Protein AF-A0A6F9BRS9-F1 (afdb_monomer)

Foldseek 3Di:
DPDPPPPPVVVVVVVVVVLVVLLVLLLVLLVVLVVLVVVLVVLLVCLVPDPCNVVSVVVSVVSVVVSVVSVVVSVVSCVPHDCVSNVPSNDDDDD

Nearest PDB structures (foldseek):
  3etx-assembly3_C  TM=7.780E-01  e=3.745E+00  Fusobacterium nucleatum
  3etz-assembly1_A  TM=6.559E-01  e=4.733E+00  Fusobacterium nucleatum
  7nuf-assembly1_A  TM=6.615E-01  e=5.019E+00  Homo sapiens
  3etz-assembly2_B  TM=6.539E-01  e=8.498E+00  Fusobacterium nucleatum

Sequence (95 aa):
MQPTNQIFLPVFQQDLDTKHDKHERLVKLSRDITIESKRTIFLLHRVTSVPDVEEVLNEADLKLDGVRLKIRLIAEELRGEDLYQYHRAFTPVGR

Radius of gyration: 20.38 Å; Cα contacts (8 Å, |Δi|>4): 44; chains: 1; bounding box: 46×25×66 Å

Secondary structure (DSSP, 8-state):
---THHHHHHHHHHHHHHHHHHHHHHHHHHHHHHHHHHHHHHHHTTGGG-S-HHHHHHHHHHHHHHHHHHHHHHHHHTTTS-HHHHHHHHS----

Solvent-accessible surface area (backbone atoms only — not comparable to full-atom values): 5510 Å² total; per-residue (Å²): 133,83,68,70,68,80,60,50,56,63,52,53,49,52,55,50,50,54,52,49,54,50,43,52,54,37,34,52,49,34,51,52,41,50,52,53,51,51,52,40,52,58,54,62,69,44,46,89,78,47,94,62,45,64,62,54,51,53,56,37,52,60,51,48,50,61,39,54,52,47,54,48,52,50,53,60,77,44,62,94,53,67,61,80,83,48,44,75,36,60,46,82,77,90,123

pLDDT: mean 87.11, std 12.4, range [48.06, 97.94]

Mean predicted aligned error: 7.08 Å

Structure (mmCIF, N/CA/C/O backbone):
data_AF-A0A6F9BRS9-F1
#
_entry.id   AF-A0A6F9BRS9-F1
#
loop_
_atom_site.group_PDB
_atom_site.id
_atom_site.type_symbol
_atom_site.label_atom_id
_atom_site.label_alt_id
_atom_site.label_comp_id
_atom_site.label_asym_id
_atom_site.label_entity_id
_atom_site.label_seq_id
_atom_site.pdbx_PDB_ins_code
_atom_site.Cartn_x
_atom_site.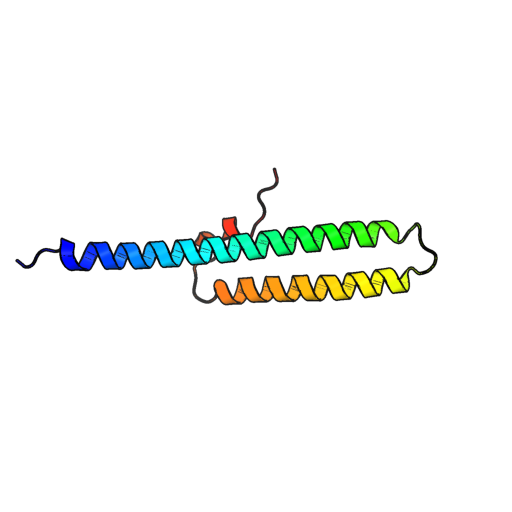Cartn_y
_atom_site.Cartn_z
_atom_site.occupancy
_atom_site.B_iso_or_equiv
_atom_site.auth_seq_id
_atom_site.auth_comp_id
_atom_site.auth_asym_id
_atom_site.auth_atom_id
_atom_site.pdbx_PDB_model_num
ATOM 1 N N . MET A 1 1 ? -26.575 2.863 43.483 1.00 50.09 1 MET A N 1
ATOM 2 C CA . MET A 1 1 ? -26.231 3.021 42.054 1.00 50.09 1 MET A CA 1
ATOM 3 C C . MET A 1 1 ? -24.715 3.035 41.957 1.00 50.09 1 MET A C 1
ATOM 5 O O . MET A 1 1 ? -24.108 3.952 42.488 1.00 50.09 1 MET A O 1
ATOM 9 N N . GLN A 1 2 ? -24.107 1.979 41.411 1.00 53.59 2 GLN A N 1
ATOM 10 C CA . GLN A 1 2 ? -22.667 1.961 41.117 1.00 53.59 2 GLN A CA 1
ATOM 11 C C . GLN A 1 2 ? -22.412 2.852 39.886 1.00 53.59 2 GLN A C 1
ATOM 13 O O . GLN A 1 2 ? -23.273 2.890 39.002 1.00 53.59 2 GLN A O 1
ATOM 18 N N . PRO A 1 3 ? -21.307 3.615 39.837 1.00 58.47 3 PRO A N 1
ATOM 19 C CA . PRO A 1 3 ? -21.164 4.727 38.912 1.00 58.47 3 PRO A CA 1
ATOM 20 C C . PRO A 1 3 ? -20.860 4.200 37.509 1.00 58.47 3 PRO A C 1
ATOM 22 O O . PRO A 1 3 ? -19.832 3.572 37.264 1.00 58.47 3 PRO A O 1
ATOM 25 N N . THR A 1 4 ? -21.743 4.509 36.565 1.00 59.28 4 THR A N 1
ATOM 26 C CA . THR A 1 4 ? -21.619 4.212 35.128 1.00 59.28 4 THR A CA 1
ATOM 27 C C . THR A 1 4 ? -20.266 4.625 34.534 1.00 59.28 4 THR A C 1
ATOM 29 O O . THR A 1 4 ? -19.809 4.019 33.572 1.00 59.28 4 THR A O 1
ATOM 32 N N . ASN A 1 5 ? -19.568 5.586 35.143 1.00 56.50 5 ASN A N 1
ATOM 33 C CA . ASN A 1 5 ? -18.286 6.102 34.665 1.00 56.50 5 ASN A CA 1
ATOM 34 C C . ASN A 1 5 ? -17.102 5.135 34.829 1.00 56.50 5 ASN A C 1
ATOM 36 O O . ASN A 1 5 ? -16.120 5.285 34.109 1.00 56.50 5 ASN A O 1
ATOM 40 N N . GLN A 1 6 ? -17.158 4.161 35.744 1.00 58.56 6 GLN A N 1
ATOM 41 C CA . GLN A 1 6 ? -15.961 3.386 36.113 1.00 58.56 6 GLN A CA 1
ATOM 42 C C . GLN A 1 6 ? -15.668 2.197 35.183 1.00 58.56 6 GLN A C 1
ATOM 44 O O . GLN A 1 6 ? -14.563 1.667 35.199 1.00 58.56 6 GLN A O 1
ATOM 49 N N . ILE A 1 7 ? -16.641 1.810 34.350 1.00 60.44 7 ILE A N 1
ATOM 50 C CA . ILE A 1 7 ? -16.520 0.715 33.369 1.00 60.44 7 ILE A CA 1
ATOM 51 C C . ILE A 1 7 ? -16.747 1.223 31.942 1.00 60.44 7 ILE A C 1
ATOM 53 O O . ILE A 1 7 ? -16.091 0.764 31.015 1.00 60.44 7 ILE A O 1
ATOM 57 N N . PHE A 1 8 ? -17.642 2.197 31.757 1.00 64.25 8 PHE A N 1
ATOM 58 C CA . PHE A 1 8 ? -18.020 2.691 30.436 1.00 64.25 8 PHE A CA 1
ATOM 59 C C . PHE A 1 8 ? -16.837 3.371 29.732 1.00 64.25 8 PHE A C 1
ATOM 61 O O . PHE A 1 8 ? -16.411 2.925 28.673 1.00 64.25 8 PHE A O 1
ATOM 68 N N . LEU A 1 9 ? -16.242 4.400 30.343 1.00 72.44 9 LEU A N 1
ATOM 69 C CA . LEU A 1 9 ? -15.193 5.202 29.699 1.00 72.44 9 LEU A CA 1
ATOM 70 C C . LEU A 1 9 ? -13.946 4.391 29.285 1.00 72.44 9 LEU A C 1
ATOM 72 O O . LEU A 1 9 ? -13.503 4.573 28.152 1.00 72.44 9 LEU A O 1
ATOM 76 N N . PRO A 1 10 ? -13.410 3.468 30.112 1.00 80.25 10 PRO A N 1
ATOM 77 C CA . PRO A 1 10 ? -12.254 2.659 29.723 1.00 80.25 10 PRO A CA 1
ATOM 78 C C . PRO A 1 10 ? -12.517 1.732 28.530 1.00 80.25 10 PRO A C 1
ATOM 80 O O . PRO A 1 10 ? -11.645 1.577 27.681 1.00 80.25 10 PRO A O 1
ATOM 83 N N . VAL A 1 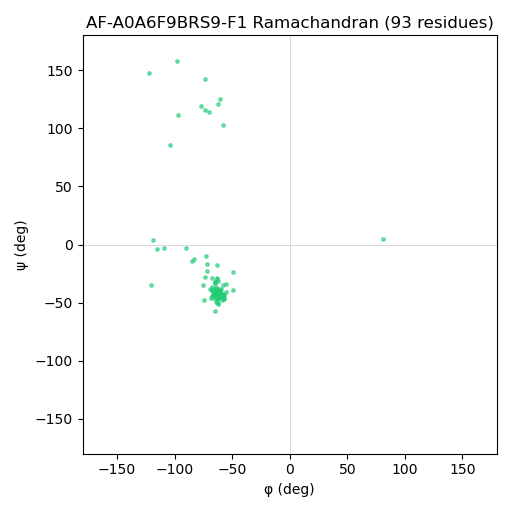11 ? -13.715 1.140 28.441 1.00 81.31 11 VAL A N 1
ATOM 84 C CA . VAL A 1 11 ? -14.073 0.222 27.344 1.00 81.31 11 VAL A CA 1
ATOM 85 C C . VAL A 1 11 ? -14.191 0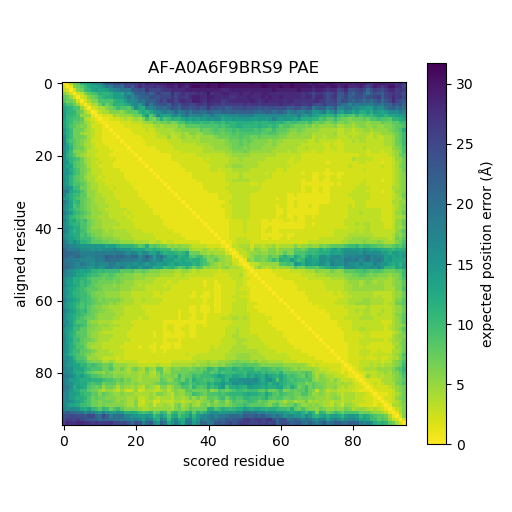.981 26.021 1.00 81.31 11 VAL A C 1
ATOM 87 O O . VAL A 1 11 ? -13.591 0.577 25.031 1.00 81.31 11 VAL A O 1
ATOM 90 N N . PHE A 1 12 ? -14.873 2.133 26.006 1.00 84.06 12 PHE A N 1
ATOM 91 C CA . PHE A 1 12 ? -14.949 2.957 24.791 1.00 84.06 12 PHE A CA 1
ATOM 92 C C . PHE A 1 12 ? -13.587 3.502 24.367 1.00 84.06 12 PHE A C 1
ATOM 94 O O . PHE A 1 12 ? -13.314 3.593 23.172 1.00 84.06 12 PHE A O 1
ATOM 101 N N . GLN A 1 13 ? -12.735 3.865 25.328 1.00 87.31 13 GLN A N 1
ATOM 102 C CA . GLN A 1 13 ? -11.380 4.313 25.031 1.00 87.31 13 GLN A CA 1
ATOM 103 C C . GLN A 1 13 ? -10.567 3.195 24.370 1.00 87.31 13 GLN A C 1
ATOM 1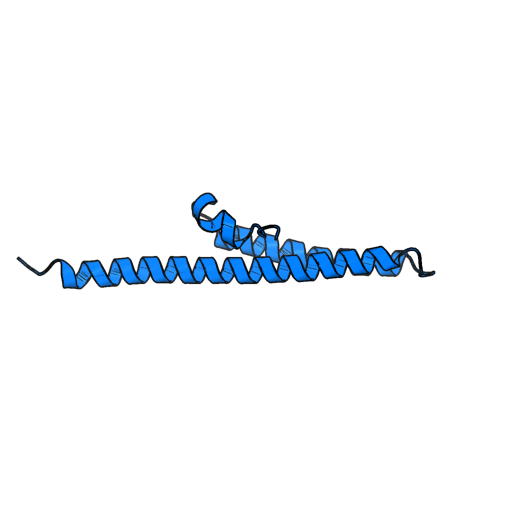05 O O . GLN A 1 13 ? -9.991 3.417 23.310 1.00 87.31 13 GLN A O 1
ATOM 110 N N . GLN A 1 14 ? -10.605 1.983 24.926 1.00 90.44 14 GLN A N 1
ATOM 111 C CA . GLN A 1 14 ? -9.913 0.827 24.359 1.00 90.44 14 GLN A CA 1
ATOM 112 C C . GLN A 1 14 ? -10.406 0.479 22.944 1.00 90.44 14 GLN A C 1
ATOM 114 O O . GLN A 1 14 ? -9.595 0.181 22.062 1.00 90.44 14 GLN A O 1
ATOM 119 N N . ASP A 1 15 ? -11.716 0.555 22.702 1.00 87.81 15 ASP A N 1
ATOM 120 C CA . ASP A 1 15 ? -12.297 0.326 21.375 1.00 87.81 15 ASP A CA 1
ATOM 121 C C . ASP A 1 15 ? -11.834 1.377 20.355 1.00 87.81 15 ASP A C 1
ATOM 123 O O . ASP A 1 15 ? -11.518 1.047 19.208 1.00 87.81 15 ASP A O 1
ATOM 127 N N . LEU A 1 16 ? -11.793 2.653 20.753 1.00 88.50 16 LEU A N 1
ATOM 128 C CA . LEU A 1 16 ? -11.328 3.746 19.897 1.00 88.50 16 LEU A CA 1
ATOM 129 C C . LEU A 1 16 ? -9.832 3.638 19.602 1.00 88.50 16 LEU A C 1
ATOM 131 O O . LEU A 1 16 ? -9.442 3.764 18.441 1.00 88.50 16 LEU A O 1
ATOM 135 N N . ASP A 1 17 ? -9.018 3.344 20.614 1.00 91.12 17 ASP A N 1
ATOM 136 C CA . ASP A 1 17 ? -7.575 3.156 20.462 1.00 91.12 17 ASP A CA 1
ATOM 137 C C . ASP A 1 17 ? -7.285 1.989 19.507 1.00 91.12 17 ASP A C 1
ATOM 139 O O . ASP A 1 17 ? -6.534 2.141 18.546 1.00 91.12 17 ASP A O 1
ATOM 143 N N . THR A 1 18 ? -7.998 0.867 19.655 1.00 90.44 18 THR A N 1
ATOM 144 C CA . THR A 1 18 ? -7.880 -0.286 18.744 1.00 90.44 18 THR A CA 1
ATOM 145 C C . THR A 1 18 ? -8.217 0.088 17.295 1.00 90.44 18 THR A C 1
ATOM 147 O O . THR A 1 18 ? -7.534 -0.332 16.351 1.00 90.44 18 THR A O 1
ATOM 150 N N . LYS A 1 19 ? -9.263 0.901 17.091 1.00 89.69 19 LYS A N 1
ATOM 151 C CA . LYS A 1 19 ? -9.660 1.382 15.760 1.00 89.69 19 LYS A CA 1
ATOM 152 C C . LYS A 1 19 ? -8.629 2.340 15.164 1.00 89.69 19 LYS A C 1
ATOM 154 O O . LYS A 1 19 ? -8.368 2.246 13.962 1.00 89.69 19 LYS A O 1
ATOM 159 N N . HIS A 1 20 ? -8.054 3.232 15.970 1.00 90.62 20 HIS A N 1
ATOM 160 C CA . HIS A 1 20 ? -6.996 4.149 15.544 1.00 90.62 20 HIS A CA 1
ATOM 161 C C . HIS A 1 20 ? -5.713 3.401 15.181 1.00 90.62 20 HIS A C 1
ATOM 163 O O . HIS A 1 20 ? -5.183 3.617 14.092 1.00 90.62 20 HIS A O 1
ATOM 169 N N . ASP A 1 21 ? -5.283 2.446 16.004 1.00 93.31 21 ASP A N 1
ATOM 170 C CA . ASP A 1 21 ? -4.111 1.616 15.724 1.00 93.31 21 ASP A CA 1
ATOM 171 C C . ASP A 1 21 ? -4.265 0.865 14.398 1.00 93.31 21 ASP A C 1
ATOM 173 O O . ASP A 1 21 ? -3.346 0.829 13.574 1.00 93.31 21 ASP A O 1
ATOM 177 N N . LYS A 1 22 ? -5.451 0.293 14.147 1.00 93.62 22 LYS A N 1
ATOM 178 C CA . LYS A 1 22 ? -5.768 -0.347 12.864 1.00 93.62 22 LYS A CA 1
ATOM 179 C C . LYS A 1 22 ? -5.699 0.646 11.703 1.00 93.62 22 LYS A C 1
ATOM 181 O O . LYS A 1 22 ? -5.085 0.346 10.679 1.00 93.62 22 LYS A O 1
ATOM 186 N N . HIS A 1 23 ? -6.291 1.831 11.860 1.00 92.62 23 HIS A N 1
ATOM 187 C CA . HIS A 1 23 ? -6.239 2.881 10.844 1.00 92.62 23 HIS A CA 1
ATOM 188 C C . HIS A 1 23 ? -4.790 3.251 10.495 1.00 92.62 23 HIS A C 1
ATOM 190 O O . HIS A 1 23 ? -4.437 3.301 9.317 1.00 92.62 23 HIS A O 1
ATOM 196 N N . GLU A 1 24 ? -3.924 3.435 11.492 1.00 93.44 24 GLU A N 1
ATOM 197 C CA . GLU A 1 24 ? -2.512 3.737 11.261 1.00 93.44 24 GLU A CA 1
ATOM 198 C C . GLU A 1 24 ? -1.760 2.605 10.554 1.00 93.44 24 GLU A C 1
ATOM 200 O O . GLU A 1 24 ? -0.952 2.876 9.660 1.00 93.44 24 GLU A O 1
ATOM 205 N N . ARG A 1 25 ? -2.014 1.338 10.916 1.00 95.19 25 ARG A N 1
ATOM 206 C CA . ARG A 1 25 ? -1.416 0.183 10.220 1.00 95.19 25 ARG A CA 1
ATOM 207 C C . ARG A 1 25 ? -1.811 0.157 8.743 1.00 95.19 25 ARG A C 1
ATOM 209 O O . ARG A 1 25 ? -0.944 -0.010 7.883 1.00 95.19 25 ARG A O 1
ATOM 216 N N . LEU A 1 26 ? -3.084 0.405 8.440 1.00 94.62 26 LEU A N 1
ATO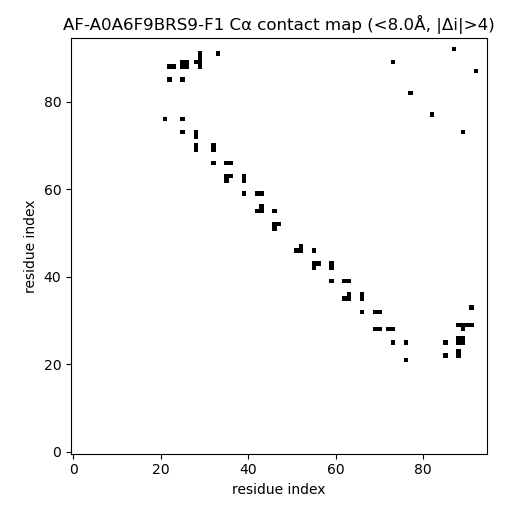M 217 C CA . LEU A 1 26 ? -3.590 0.482 7.067 1.00 94.62 26 LEU A CA 1
ATOM 218 C C . LEU A 1 26 ? -2.965 1.644 6.279 1.00 94.62 26 LEU A C 1
ATOM 220 O O . LEU A 1 26 ? -2.542 1.448 5.139 1.00 94.62 26 LEU A O 1
ATOM 224 N N . VAL A 1 27 ? -2.835 2.829 6.890 1.00 93.81 27 VAL A N 1
ATOM 225 C CA . VAL A 1 27 ? -2.168 3.991 6.271 1.00 93.81 27 VAL A CA 1
ATOM 226 C C . VAL A 1 27 ? -0.705 3.687 5.943 1.00 93.81 27 VAL A C 1
ATOM 228 O O . VAL A 1 27 ? -0.230 4.037 4.860 1.00 93.81 27 VAL A O 1
ATOM 231 N N . LYS A 1 28 ? 0.018 3.013 6.845 1.00 95.12 28 LYS A N 1
ATOM 232 C CA . LYS A 1 28 ? 1.417 2.610 6.619 1.00 95.12 28 LYS A CA 1
ATOM 233 C C . LYS A 1 28 ? 1.528 1.645 5.435 1.00 95.12 28 LYS A C 1
ATOM 235 O O . LYS A 1 28 ? 2.271 1.930 4.498 1.00 95.12 28 LYS A O 1
ATOM 240 N N . LEU A 1 29 ? 0.715 0.584 5.411 1.00 95.94 29 LEU A N 1
ATOM 241 C CA . LEU A 1 29 ? 0.681 -0.373 4.296 1.00 95.94 29 LEU A CA 1
ATOM 242 C C . LEU A 1 29 ? 0.348 0.307 2.958 1.00 95.94 29 LEU A C 1
ATOM 244 O O . LEU A 1 29 ? 1.000 0.044 1.949 1.00 95.94 29 LEU A O 1
ATOM 248 N N . SER A 1 30 ? -0.625 1.218 2.953 1.00 95.38 30 SER A N 1
ATOM 249 C CA . SER A 1 30 ? -1.020 2.004 1.777 1.00 95.38 30 SER A CA 1
ATOM 250 C C . SER A 1 30 ? 0.115 2.872 1.232 1.00 95.38 30 SER A C 1
ATOM 252 O O . SER A 1 30 ? 0.371 2.914 0.021 1.00 95.38 30 SER A O 1
ATOM 254 N N . ARG A 1 31 ? 0.849 3.542 2.128 1.00 95.12 31 ARG A N 1
ATOM 255 C CA . ARG A 1 31 ? 2.013 4.352 1.763 1.00 95.12 31 ARG A CA 1
ATOM 256 C C . ARG A 1 31 ? 3.111 3.489 1.150 1.00 95.12 31 ARG A C 1
ATOM 258 O O . ARG A 1 31 ? 3.651 3.867 0.110 1.00 95.12 31 ARG A O 1
ATOM 265 N N . ASP A 1 32 ? 3.397 2.337 1.745 1.00 95.94 32 ASP A N 1
ATOM 266 C CA . ASP A 1 32 ? 4.411 1.410 1.243 1.00 95.94 32 ASP A CA 1
ATOM 267 C C . ASP A 1 32 ? 4.029 0.850 -0.132 1.00 95.94 32 ASP A C 1
ATOM 269 O O . ASP A 1 32 ? 4.854 0.844 -1.046 1.00 95.94 32 ASP A O 1
ATOM 273 N N . ILE A 1 33 ? 2.762 0.462 -0.322 1.00 96.75 33 ILE A N 1
ATOM 274 C CA . ILE A 1 33 ? 2.221 0.055 -1.629 1.00 96.75 33 ILE A CA 1
ATOM 275 C C . ILE A 1 33 ? 2.404 1.170 -2.656 1.00 96.75 33 ILE A C 1
ATOM 277 O O . ILE A 1 33 ? 2.876 0.912 -3.762 1.00 96.75 33 ILE A O 1
ATOM 281 N N . THR A 1 34 ? 2.066 2.411 -2.302 1.00 96.12 34 THR A N 1
ATOM 282 C CA . THR A 1 34 ? 2.184 3.560 -3.210 1.00 96.12 34 THR A CA 1
ATOM 283 C C . THR A 1 34 ? 3.636 3.806 -3.616 1.00 96.12 34 THR A C 1
ATOM 285 O O . THR A 1 34 ? 3.916 4.042 -4.792 1.00 96.12 34 THR A O 1
ATOM 288 N N . ILE A 1 35 ? 4.568 3.753 -2.661 1.00 96.00 35 ILE A N 1
ATOM 289 C CA . ILE A 1 35 ? 5.999 3.950 -2.917 1.00 96.00 35 ILE A CA 1
ATOM 290 C C . ILE A 1 35 ? 6.526 2.858 -3.851 1.00 96.00 35 ILE A C 1
ATOM 292 O O . ILE A 1 35 ? 7.124 3.183 -4.876 1.00 96.00 35 ILE A O 1
ATOM 296 N N . GLU A 1 36 ? 6.272 1.586 -3.541 1.00 97.12 36 GLU A N 1
ATOM 297 C CA . GLU A 1 36 ? 6.737 0.459 -4.358 1.00 97.12 36 GLU A CA 1
ATOM 298 C C . GLU A 1 36 ? 6.096 0.443 -5.750 1.00 97.12 36 GLU A C 1
ATOM 300 O O . GLU A 1 36 ? 6.781 0.214 -6.749 1.00 97.12 36 GLU A O 1
ATOM 305 N N . SER A 1 37 ? 4.812 0.791 -5.852 1.00 97.50 37 SER A N 1
ATOM 306 C CA . SER A 1 37 ? 4.124 0.913 -7.143 1.00 97.50 37 SER A CA 1
ATOM 307 C C . SER A 1 37 ? 4.750 2.015 -7.997 1.00 97.50 37 SER A C 1
ATOM 309 O O . SER A 1 37 ? 5.063 1.786 -9.163 1.00 97.50 37 SER A O 1
ATOM 311 N N . LYS A 1 38 ? 5.024 3.194 -7.418 1.00 96.56 38 LYS A N 1
ATOM 312 C CA . LYS A 1 38 ? 5.715 4.282 -8.131 1.00 96.56 38 LYS A CA 1
ATOM 313 C C . LYS A 1 38 ? 7.119 3.871 -8.565 1.00 96.56 38 LYS A C 1
ATOM 315 O O . LYS A 1 38 ? 7.485 4.117 -9.709 1.00 96.56 38 LYS A O 1
ATOM 320 N N . ARG A 1 39 ? 7.899 3.223 -7.691 1.00 96.31 39 ARG A N 1
ATOM 321 C CA . ARG A 1 39 ? 9.238 2.705 -8.033 1.00 96.31 39 ARG A CA 1
ATOM 322 C C . ARG A 1 39 ? 9.181 1.736 -9.208 1.00 96.31 39 ARG A C 1
ATOM 324 O O . ARG A 1 39 ? 9.991 1.852 -10.120 1.00 96.31 39 ARG A O 1
ATOM 331 N N . THR A 1 40 ? 8.202 0.837 -9.206 1.00 97.06 40 THR A N 1
ATOM 332 C CA . THR A 1 40 ? 7.996 -0.139 -10.281 1.00 97.06 4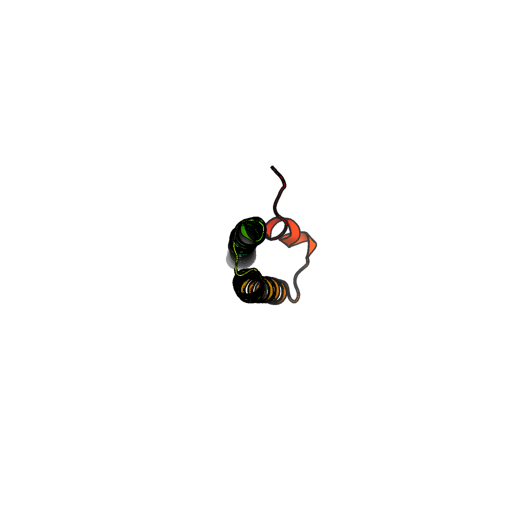0 THR A CA 1
ATOM 333 C C . THR A 1 40 ? 7.601 0.542 -11.593 1.00 97.06 40 THR A C 1
ATOM 335 O O . THR A 1 40 ? 8.161 0.222 -12.634 1.00 97.06 40 THR A O 1
ATOM 338 N N . ILE A 1 41 ? 6.729 1.556 -11.553 1.00 96.25 41 ILE A N 1
ATOM 339 C CA . ILE A 1 41 ? 6.400 2.379 -12.731 1.00 96.25 41 ILE A CA 1
ATOM 340 C C . ILE A 1 41 ? 7.662 3.058 -13.292 1.00 96.25 41 ILE A C 1
ATOM 342 O O . ILE A 1 41 ? 7.929 2.977 -14.488 1.00 96.25 41 ILE A O 1
ATOM 346 N N . PHE A 1 42 ? 8.482 3.685 -12.441 1.00 95.38 42 PHE A N 1
ATOM 347 C CA . PHE A 1 42 ? 9.733 4.318 -12.878 1.00 95.38 42 PHE A CA 1
ATOM 348 C C . PHE A 1 42 ? 10.766 3.322 -13.413 1.00 95.38 42 PHE A C 1
ATOM 350 O O . PHE A 1 42 ? 11.538 3.684 -14.299 1.00 95.38 42 PHE A O 1
ATOM 357 N N . LEU A 1 43 ? 10.794 2.095 -12.892 1.00 94.38 43 LEU A N 1
ATOM 358 C CA . LEU A 1 43 ? 11.618 1.011 -13.424 1.00 94.38 43 LEU A CA 1
ATOM 359 C C . LEU A 1 43 ? 11.169 0.645 -14.845 1.00 94.38 43 LEU A C 1
ATOM 361 O O . LEU A 1 43 ? 11.985 0.657 -15.761 1.00 94.38 43 LEU A O 1
ATOM 365 N N . LEU A 1 44 ? 9.866 0.431 -15.047 1.00 95.06 44 LEU A N 1
ATOM 366 C CA . LEU A 1 44 ? 9.291 0.103 -16.355 1.00 95.06 44 LEU A CA 1
ATOM 367 C C . LEU A 1 44 ? 9.495 1.217 -17.394 1.00 95.06 44 LEU A C 1
ATOM 369 O O . LEU A 1 44 ? 9.695 0.934 -18.571 1.00 95.06 44 LEU A O 1
ATOM 373 N N . HIS A 1 45 ? 9.537 2.486 -16.980 1.00 92.56 45 HIS A N 1
ATOM 374 C CA . HIS A 1 45 ? 9.877 3.591 -17.884 1.00 92.56 45 HIS A CA 1
ATOM 375 C C . HIS A 1 45 ? 11.304 3.523 -18.457 1.00 92.56 45 HIS A C 1
ATOM 377 O O . HIS A 1 45 ? 11.581 4.190 -19.451 1.00 92.56 45 HIS A O 1
ATOM 383 N N . ARG A 1 46 ? 12.218 2.741 -17.867 1.00 88.81 46 ARG A N 1
ATOM 384 C CA . ARG A 1 46 ? 13.602 2.594 -18.360 1.00 88.81 46 ARG A CA 1
ATOM 385 C C . ARG A 1 46 ? 13.737 1.573 -19.487 1.00 88.81 46 ARG A C 1
ATOM 387 O O . ARG A 1 46 ? 14.772 1.560 -20.145 1.00 88.81 46 ARG A O 1
ATOM 394 N N . VAL A 1 47 ? 12.706 0.760 -19.726 1.00 86.19 47 VAL A N 1
ATOM 395 C CA . VAL A 1 47 ? 12.712 -0.351 -20.693 1.00 86.19 47 VAL A CA 1
ATOM 396 C C . VAL A 1 47 ? 13.089 0.101 -22.108 1.00 86.19 47 VAL A C 1
ATOM 398 O O . VAL A 1 47 ? 13.787 -0.612 -22.813 1.00 86.19 47 VAL A O 1
ATOM 401 N N . THR A 1 48 ? 12.708 1.313 -22.521 1.00 80.31 48 THR A N 1
ATOM 402 C CA . THR A 1 48 ? 13.039 1.847 -23.858 1.00 80.31 48 THR A CA 1
ATOM 403 C C . THR A 1 48 ? 14.509 2.235 -24.034 1.00 80.31 48 THR A C 1
ATOM 405 O O . THR A 1 48 ? 14.921 2.563 -25.143 1.00 80.31 48 THR A O 1
ATOM 408 N N . SER A 1 49 ? 15.284 2.259 -22.949 1.00 81.50 49 SER A N 1
ATOM 409 C CA . SER A 1 49 ? 16.639 2.818 -22.905 1.00 81.50 49 SER A CA 1
ATOM 410 C C . SER A 1 49 ? 17.707 1.784 -22.539 1.00 81.50 49 SER A C 1
ATOM 412 O O . SER A 1 49 ? 18.869 2.156 -22.378 1.00 81.50 49 SER A O 1
ATOM 414 N N . VAL A 1 50 ? 17.335 0.509 -22.385 1.00 82.06 50 VAL A N 1
ATOM 415 C CA . VAL A 1 50 ? 18.244 -0.587 -22.021 1.00 82.06 50 VAL A CA 1
ATOM 416 C C . VAL A 1 50 ? 18.226 -1.693 -23.080 1.00 82.06 50 VAL A C 1
ATOM 418 O O . VAL A 1 50 ? 17.192 -1.918 -23.705 1.00 82.06 50 VAL A O 1
ATOM 421 N N . PRO A 1 51 ? 19.354 -2.390 -23.301 1.00 79.25 51 PRO A N 1
ATOM 422 C CA . PRO A 1 51 ? 19.406 -3.520 -24.226 1.00 79.25 51 PRO A CA 1
ATOM 423 C C . PRO A 1 51 ? 18.717 -4.775 -23.669 1.00 79.25 51 PRO A C 1
ATOM 425 O O . PRO A 1 51 ? 18.211 -5.572 -24.453 1.00 79.25 51 PRO A O 1
ATOM 428 N N . ASP A 1 52 ? 18.677 -4.939 -22.341 1.00 87.38 52 ASP A N 1
ATOM 429 C CA . ASP A 1 52 ? 18.065 -6.094 -21.676 1.00 87.38 52 ASP A CA 1
ATOM 430 C C . ASP A 1 52 ? 16.705 -5.726 -21.068 1.00 87.38 52 ASP A C 1
ATOM 432 O O . ASP A 1 52 ? 16.573 -5.310 -19.916 1.00 87.38 52 ASP A O 1
ATOM 436 N N . VAL A 1 53 ? 15.677 -5.811 -21.908 1.00 92.19 53 VAL A N 1
ATOM 437 C CA . VAL A 1 53 ? 14.286 -5.547 -21.523 1.00 92.19 53 VAL A CA 1
ATOM 438 C C . VAL A 1 53 ? 13.755 -6.627 -20.578 1.00 92.19 53 VAL A C 1
ATOM 440 O O . VAL A 1 53 ? 13.023 -6.312 -19.640 1.00 92.19 53 VAL A O 1
ATOM 443 N N . GLU A 1 54 ? 14.129 -7.885 -20.808 1.00 92.94 54 GLU A N 1
ATOM 444 C CA . GLU A 1 54 ? 13.639 -9.032 -20.039 1.00 92.94 54 GLU A CA 1
ATOM 445 C C . GLU A 1 54 ? 14.105 -8.971 -18.583 1.00 92.94 54 GLU A C 1
ATOM 447 O O . GLU A 1 54 ? 13.318 -9.231 -17.672 1.00 92.94 54 GLU A O 1
ATOM 452 N N . GLU A 1 55 ? 15.349 -8.559 -18.330 1.00 92.62 55 GLU A N 1
ATOM 453 C CA . GLU A 1 55 ? 15.843 -8.349 -16.966 1.00 92.62 55 GLU A CA 1
ATOM 454 C C . GLU A 1 55 ? 14.987 -7.321 -16.206 1.00 92.62 55 GLU A C 1
ATOM 456 O O . GLU A 1 55 ? 14.545 -7.580 -15.083 1.00 92.62 55 GLU A O 1
ATOM 461 N N . VAL A 1 56 ? 14.669 -6.187 -16.841 1.00 94.19 56 VAL A N 1
ATOM 462 C CA . VAL A 1 56 ? 13.842 -5.132 -16.233 1.00 94.19 56 VAL A CA 1
ATOM 463 C C . VAL A 1 56 ? 12.411 -5.606 -15.971 1.00 94.19 56 VAL A C 1
ATOM 465 O O . VAL A 1 56 ? 11.831 -5.264 -14.937 1.00 94.19 56 VAL A O 1
ATOM 468 N N . LEU A 1 57 ? 11.832 -6.396 -16.880 1.00 94.94 57 LEU A N 1
ATOM 469 C CA . LEU A 1 57 ? 10.491 -6.958 -16.701 1.00 94.94 57 LEU A CA 1
ATOM 470 C C . LEU A 1 57 ? 10.449 -7.967 -15.548 1.00 94.94 57 LEU A C 1
ATOM 472 O O . LEU A 1 57 ? 9.546 -7.890 -14.713 1.00 94.94 57 LEU A O 1
ATOM 476 N N . ASN A 1 58 ? 11.445 -8.849 -15.448 1.00 95.94 58 ASN A N 1
ATOM 477 C CA . ASN A 1 58 ? 11.563 -9.796 -14.338 1.00 95.94 58 ASN A CA 1
ATOM 478 C C . ASN A 1 58 ? 11.744 -9.069 -12.996 1.00 95.94 58 ASN A C 1
ATOM 480 O O . ASN A 1 58 ? 11.087 -9.395 -12.006 1.00 95.94 58 ASN A O 1
ATOM 484 N N . GLU A 1 59 ? 12.588 -8.035 -12.958 1.00 95.56 59 GLU A N 1
ATOM 485 C CA . GLU A 1 59 ? 12.774 -7.208 -11.765 1.00 95.56 59 GLU A CA 1
ATOM 486 C C . GLU A 1 59 ? 11.469 -6.495 -11.357 1.00 95.56 59 GLU A C 1
ATOM 488 O O . GLU A 1 59 ? 11.155 -6.388 -10.165 1.00 95.56 59 GLU A O 1
ATOM 493 N N . ALA A 1 60 ? 10.701 -5.999 -12.331 1.00 96.62 60 ALA A N 1
ATOM 494 C CA . ALA A 1 60 ? 9.415 -5.362 -12.083 1.00 96.62 60 ALA A CA 1
ATOM 495 C C . ALA A 1 60 ? 8.378 -6.353 -11.535 1.00 96.62 60 ALA A C 1
ATOM 497 O O . ALA A 1 60 ? 7.687 -6.015 -10.572 1.00 96.62 60 ALA A O 1
ATOM 498 N N . ASP A 1 61 ? 8.287 -7.570 -12.079 1.00 96.81 61 ASP A N 1
ATOM 499 C CA . ASP A 1 61 ? 7.327 -8.569 -11.596 1.00 96.81 61 ASP A CA 1
ATOM 500 C C . ASP A 1 61 ? 7.623 -9.005 -10.151 1.00 96.81 61 ASP A C 1
ATOM 502 O O . ASP A 1 61 ? 6.720 -9.024 -9.310 1.00 96.81 61 ASP A O 1
ATOM 506 N N . LEU A 1 62 ? 8.902 -9.195 -9.805 1.00 96.94 62 LEU A N 1
ATOM 507 C CA . LEU A 1 62 ? 9.319 -9.467 -8.424 1.00 96.94 62 LEU A CA 1
ATOM 508 C C . LEU A 1 62 ? 8.925 -8.336 -7.457 1.00 96.94 62 LEU A C 1
ATOM 510 O O . LEU A 1 62 ? 8.510 -8.586 -6.321 1.00 96.94 62 LEU A O 1
ATOM 514 N N . LYS A 1 63 ? 9.014 -7.070 -7.886 1.00 96.44 63 LYS A N 1
ATOM 515 C CA . LYS A 1 63 ? 8.529 -5.938 -7.074 1.00 96.44 63 LYS A CA 1
ATOM 516 C C . LYS A 1 63 ? 7.009 -5.956 -6.927 1.00 96.44 63 LYS A C 1
ATOM 518 O O . LYS A 1 63 ? 6.500 -5.670 -5.837 1.00 96.44 63 LYS A O 1
ATOM 523 N N . LEU A 1 64 ? 6.281 -6.314 -7.986 1.00 97.69 64 LEU A N 1
ATOM 524 C CA . LEU A 1 64 ? 4.825 -6.428 -7.945 1.00 97.69 64 LEU A CA 1
ATOM 525 C C . LEU A 1 64 ? 4.360 -7.544 -7.005 1.00 97.69 64 LEU A C 1
ATOM 527 O O . LEU A 1 64 ? 3.349 -7.352 -6.331 1.00 97.69 64 LEU A O 1
ATOM 531 N N . ASP A 1 65 ? 5.101 -8.642 -6.852 1.00 97.94 65 ASP A N 1
ATOM 532 C CA . ASP A 1 65 ? 4.821 -9.638 -5.805 1.00 97.94 65 ASP A CA 1
ATOM 533 C C . ASP A 1 65 ? 4.843 -9.028 -4.403 1.00 97.94 65 ASP A C 1
ATOM 535 O O . ASP A 1 65 ? 3.933 -9.247 -3.595 1.00 97.94 65 ASP A O 1
ATOM 539 N N . GLY A 1 66 ? 5.834 -8.178 -4.127 1.00 96.25 66 GLY A N 1
ATOM 540 C CA . GLY A 1 66 ? 5.922 -7.438 -2.871 1.00 96.25 66 GLY A CA 1
ATOM 541 C C . GLY A 1 66 ? 4.759 -6.463 -2.651 1.00 96.25 66 GLY A C 1
ATOM 542 O O . GLY A 1 66 ? 4.396 -6.195 -1.500 1.00 96.25 66 GLY A O 1
ATOM 543 N N . VAL A 1 67 ? 4.162 -5.931 -3.721 1.00 97.44 67 VAL A N 1
ATOM 544 C CA . VAL A 1 67 ? 2.941 -5.109 -3.664 1.00 97.44 67 VAL A CA 1
ATOM 545 C C . VAL A 1 67 ? 1.713 -5.984 -3.402 1.00 97.44 67 VAL A C 1
ATOM 547 O 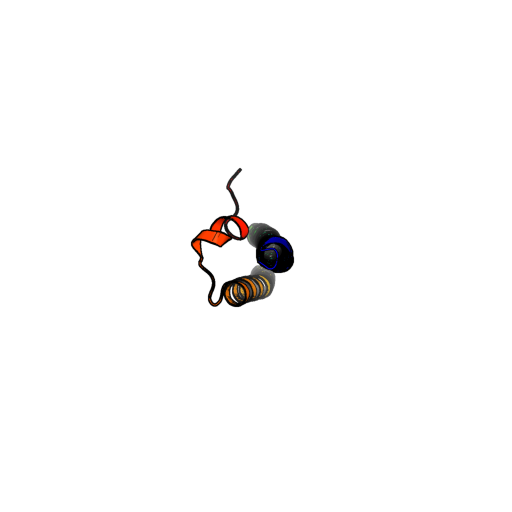O . VAL A 1 67 ? 0.947 -5.697 -2.480 1.00 97.44 67 VAL A O 1
ATOM 550 N N . ARG A 1 68 ? 1.558 -7.089 -4.144 1.00 97.62 68 ARG A N 1
ATOM 551 C CA . ARG A 1 68 ? 0.472 -8.072 -3.982 1.00 97.62 68 ARG A CA 1
ATOM 552 C C . ARG A 1 68 ? 0.411 -8.611 -2.550 1.00 97.62 68 ARG A C 1
ATOM 554 O O . ARG A 1 68 ? -0.674 -8.723 -1.979 1.00 97.62 68 ARG A O 1
ATOM 561 N N . LEU A 1 69 ? 1.567 -8.878 -1.939 1.00 97.38 69 LEU A N 1
ATOM 562 C CA . LEU A 1 69 ? 1.654 -9.310 -0.544 1.00 97.38 69 LEU A CA 1
ATOM 563 C C . LEU A 1 69 ? 1.099 -8.256 0.424 1.00 97.38 69 LEU A C 1
ATOM 565 O O . LEU A 1 69 ? 0.322 -8.593 1.313 1.00 97.38 69 LEU A O 1
ATOM 569 N N . LYS A 1 70 ? 1.447 -6.976 0.249 1.00 96.06 70 LYS A N 1
ATOM 570 C CA . LYS A 1 70 ? 0.947 -5.897 1.121 1.00 96.06 70 LYS A CA 1
ATOM 571 C C . LYS A 1 70 ? -0.553 -5.667 0.952 1.00 96.06 70 LYS A C 1
ATOM 573 O O . LYS A 1 70 ? -1.241 -5.435 1.940 1.00 96.06 70 LYS A O 1
ATOM 578 N N . ILE A 1 71 ? -1.072 -5.795 -0.271 1.00 95.19 71 ILE A N 1
ATOM 579 C CA . ILE A 1 71 ? -2.521 -5.764 -0.524 1.00 95.19 71 ILE A CA 1
ATOM 580 C C . ILE A 1 71 ? -3.214 -6.905 0.233 1.00 95.19 71 ILE A C 1
ATOM 582 O O . ILE A 1 71 ? -4.254 -6.687 0.852 1.00 95.19 71 ILE A O 1
ATOM 586 N N . ARG A 1 72 ? -2.616 -8.104 0.261 1.00 95.94 72 ARG A N 1
ATOM 587 C CA . ARG A 1 72 ? -3.129 -9.218 1.069 1.00 95.94 72 ARG A CA 1
ATOM 588 C C . ARG A 1 72 ? -3.132 -8.885 2.564 1.00 95.94 72 ARG A C 1
ATOM 590 O O . ARG A 1 72 ? -4.127 -9.154 3.219 1.00 95.94 72 ARG A O 1
ATOM 597 N N . LEU A 1 73 ? -2.079 -8.259 3.094 1.00 95.69 73 LEU A N 1
ATOM 598 C CA . LEU A 1 73 ? -2.045 -7.826 4.500 1.00 95.69 73 LEU A CA 1
ATOM 599 C C . LEU A 1 73 ? -3.158 -6.818 4.828 1.00 95.69 73 LEU A C 1
ATOM 601 O O . LEU A 1 73 ? -3.783 -6.927 5.877 1.00 95.69 73 LEU A O 1
ATOM 605 N N . ILE A 1 74 ? -3.456 -5.885 3.915 1.00 93.75 74 ILE A N 1
ATOM 606 C CA . ILE A 1 74 ? -4.608 -4.979 4.052 1.00 93.75 74 ILE A CA 1
ATOM 607 C C . ILE A 1 74 ? -5.921 -5.771 4.111 1.00 93.75 74 ILE A C 1
ATOM 609 O O . ILE A 1 74 ? -6.760 -5.493 4.963 1.00 93.75 74 ILE A O 1
ATOM 613 N N . ALA A 1 75 ? -6.097 -6.769 3.240 1.00 93.12 75 ALA A N 1
ATOM 614 C CA . ALA A 1 75 ? -7.296 -7.606 3.242 1.00 93.12 75 ALA A CA 1
ATOM 615 C C . ALA A 1 75 ? -7.470 -8.385 4.560 1.00 93.12 75 ALA A C 1
ATOM 617 O O . ALA A 1 75 ? -8.590 -8.502 5.055 1.00 93.12 75 ALA A O 1
ATOM 618 N N . GLU A 1 76 ? -6.377 -8.872 5.153 1.00 94.06 76 GLU A N 1
ATOM 619 C CA . GLU A 1 76 ? -6.406 -9.544 6.457 1.00 94.06 76 GLU A CA 1
ATOM 620 C C . GLU A 1 76 ? -6.784 -8.584 7.599 1.00 94.06 76 GLU A C 1
ATOM 622 O O . GLU A 1 76 ? -7.633 -8.924 8.419 1.00 94.06 76 GLU A O 1
ATOM 627 N N . GLU A 1 77 ? -6.226 -7.368 7.629 1.00 91.00 77 GLU A N 1
ATOM 628 C CA . GLU A 1 77 ? -6.548 -6.344 8.644 1.00 91.00 77 GLU A CA 1
ATOM 629 C C . GLU A 1 77 ? -8.020 -5.889 8.596 1.00 91.00 77 GLU A C 1
ATOM 631 O O . GLU A 1 77 ? -8.5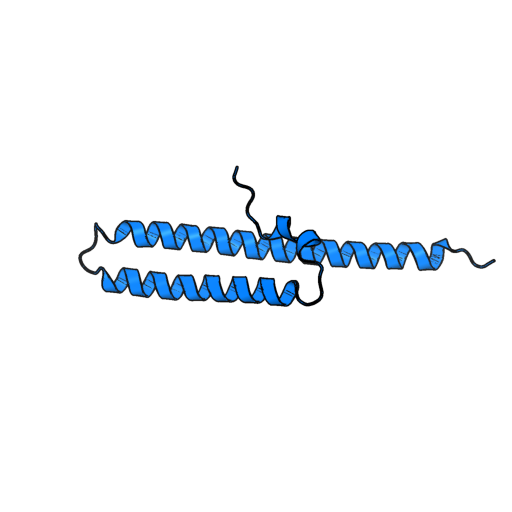96 -5.508 9.623 1.00 91.00 77 GLU A O 1
ATOM 636 N N . LEU A 1 78 ? -8.633 -5.939 7.408 1.00 91.25 78 LEU A N 1
ATOM 637 C CA . LEU A 1 78 ? -10.025 -5.550 7.157 1.00 91.25 78 LEU A CA 1
ATOM 638 C C . LEU A 1 78 ? -11.028 -6.700 7.318 1.00 91.25 78 LEU A C 1
ATOM 640 O O . LEU A 1 78 ? -12.233 -6.484 7.180 1.00 91.25 78 LEU A O 1
ATOM 644 N N . ARG A 1 79 ? -10.579 -7.929 7.595 1.00 90.94 79 ARG A N 1
ATOM 645 C CA . ARG A 1 79 ? -11.490 -9.068 7.742 1.00 90.94 79 ARG A CA 1
ATOM 646 C C . ARG A 1 79 ? -12.439 -8.839 8.923 1.00 90.94 79 ARG A C 1
ATOM 648 O O . ARG A 1 79 ? -12.001 -8.723 10.062 1.00 90.94 79 ARG A O 1
ATOM 655 N N . GLY A 1 80 ? -13.742 -8.836 8.643 1.00 86.56 80 GLY A N 1
ATOM 656 C CA . GLY A 1 80 ? -14.781 -8.620 9.655 1.00 86.56 80 GLY A CA 1
ATOM 657 C C . GLY A 1 80 ? -15.025 -7.151 10.019 1.00 86.56 80 GLY A C 1
ATOM 658 O O . GLY A 1 80 ? -15.831 -6.893 10.905 1.00 86.56 80 GLY A O 1
ATOM 659 N N . GLU A 1 81 ? -14.372 -6.208 9.336 1.00 88.31 81 GLU A N 1
ATOM 660 C CA . GLU A 1 81 ? -14.591 -4.767 9.497 1.00 88.31 81 GLU A CA 1
ATOM 661 C C . GLU A 1 81 ? -15.524 -4.209 8.416 1.00 88.31 81 GLU A C 1
ATOM 663 O O . GLU A 1 81 ? -15.629 -4.756 7.314 1.00 88.31 81 GLU A O 1
ATOM 668 N N . ASP A 1 82 ? -16.153 -3.065 8.694 1.00 86.50 82 ASP A N 1
ATOM 669 C CA . ASP A 1 82 ? -16.809 -2.273 7.653 1.00 86.50 82 ASP A CA 1
ATOM 670 C C . ASP A 1 82 ? -15.749 -1.567 6.788 1.00 86.50 82 ASP A C 1
ATOM 672 O O . ASP A 1 82 ? -15.010 -0.688 7.244 1.00 86.50 82 ASP A O 1
ATOM 676 N N . LEU A 1 83 ? -15.685 -1.934 5.506 1.00 77.56 83 LEU A N 1
ATOM 677 C CA . LEU A 1 83 ? -14.733 -1.379 4.542 1.00 77.56 83 LEU A CA 1
ATOM 678 C C . LEU A 1 83 ? -14.853 0.144 4.397 1.00 77.56 83 LEU A C 1
ATOM 680 O O . LEU A 1 83 ? -13.834 0.817 4.221 1.00 77.56 83 LEU A O 1
ATOM 684 N N . TYR A 1 84 ? -16.062 0.708 4.492 1.00 79.38 84 TYR A N 1
ATOM 685 C CA . TYR A 1 84 ? -16.267 2.151 4.336 1.00 79.38 84 TYR A CA 1
ATOM 686 C C . TYR A 1 84 ? -15.641 2.951 5.480 1.00 79.38 84 TYR A C 1
ATOM 688 O O . TYR A 1 84 ? -15.175 4.072 5.257 1.00 79.38 84 TYR A O 1
ATOM 696 N N . GLN A 1 85 ? -15.543 2.361 6.674 1.00 81.94 85 GLN A N 1
ATOM 697 C CA . GLN A 1 85 ? -14.912 2.987 7.835 1.00 81.94 85 GLN A CA 1
ATOM 698 C C . GLN A 1 85 ? -13.406 3.214 7.620 1.00 81.94 85 GLN A C 1
ATOM 700 O O . GLN A 1 85 ? -12.851 4.215 8.076 1.00 81.94 85 GLN A O 1
ATOM 705 N N . TYR A 1 86 ? -12.747 2.316 6.883 1.00 85.75 86 TYR A N 1
ATOM 706 C CA . TYR A 1 86 ? -11.299 2.338 6.670 1.00 85.75 86 TYR A CA 1
ATOM 707 C C . TYR A 1 86 ? -10.875 2.713 5.247 1.00 85.75 86 TYR A C 1
ATOM 709 O O . TYR A 1 86 ? -9.683 2.881 4.997 1.00 85.75 86 TYR A O 1
ATOM 717 N N . HIS A 1 87 ? -11.818 2.920 4.325 1.00 84.06 87 HIS A N 1
ATOM 718 C CA . HIS A 1 87 ? -11.558 3.212 2.911 1.00 84.06 87 HIS A CA 1
ATOM 719 C C . HIS A 1 87 ? -10.532 4.337 2.686 1.00 84.06 87 HIS A C 1
ATOM 721 O O . HIS A 1 87 ? -9.672 4.244 1.809 1.00 84.06 87 HIS A O 1
ATOM 727 N N . ARG A 1 88 ? -10.571 5.396 3.510 1.00 85.75 88 ARG A N 1
ATOM 728 C CA . ARG A 1 88 ? -9.630 6.530 3.410 1.00 85.75 88 ARG A CA 1
A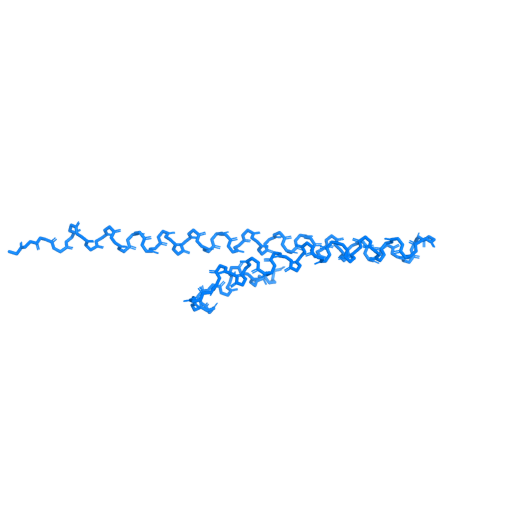TOM 729 C C . ARG A 1 88 ? -8.203 6.205 3.864 1.00 85.75 88 ARG A C 1
ATOM 731 O O . ARG A 1 88 ? -7.298 6.963 3.537 1.00 85.75 88 ARG A O 1
ATOM 738 N N . ALA A 1 89 ? -7.997 5.117 4.604 1.00 84.81 89 ALA A N 1
ATOM 739 C CA . ALA A 1 89 ? -6.674 4.694 5.056 1.00 84.81 89 ALA A CA 1
ATOM 740 C C . ALA A 1 89 ? -5.859 4.059 3.920 1.00 84.81 89 ALA A C 1
ATOM 742 O O . ALA A 1 89 ? -4.644 4.237 3.852 1.00 84.81 89 ALA A O 1
ATOM 743 N N . PHE A 1 90 ? -6.526 3.340 3.010 1.00 82.81 90 PHE A N 1
ATOM 744 C CA . PHE A 1 90 ? -5.873 2.589 1.934 1.00 82.81 90 PHE A CA 1
ATOM 745 C C . PHE A 1 90 ? -6.184 3.077 0.517 1.00 82.81 90 PHE A C 1
ATOM 747 O O . PHE A 1 90 ? -5.576 2.596 -0.434 1.00 82.81 90 PHE A O 1
ATOM 754 N N . THR A 1 91 ? -7.063 4.068 0.368 1.00 84.44 91 THR A N 1
ATOM 755 C CA . THR A 1 91 ? -7.252 4.790 -0.895 1.00 84.44 91 THR A CA 1
ATOM 756 C C . THR A 1 91 ? -6.443 6.083 -0.852 1.00 84.44 91 THR A C 1
ATOM 758 O O . THR A 1 91 ? -6.788 6.980 -0.076 1.00 84.44 91 THR A O 1
ATOM 761 N N . PRO A 1 92 ? -5.374 6.222 -1.656 1.00 71.31 92 PRO A N 1
ATOM 762 C CA . PRO A 1 92 ? -4.614 7.461 -1.712 1.00 71.31 92 PRO A CA 1
ATOM 763 C C . PRO A 1 92 ? -5.525 8.606 -2.163 1.00 71.31 92 PRO A C 1
ATOM 765 O O . PRO A 1 92 ? -6.154 8.533 -3.217 1.00 71.31 92 PRO A O 1
ATOM 768 N N . VAL A 1 93 ? -5.599 9.681 -1.378 1.00 61.69 93 VAL A N 1
ATOM 769 C CA . VAL A 1 93 ? -6.253 10.913 -1.830 1.00 61.69 93 VAL A CA 1
ATOM 770 C C . VAL A 1 93 ? -5.352 11.516 -2.900 1.00 61.69 93 VAL A C 1
ATOM 772 O O . VAL A 1 93 ? -4.226 11.909 -2.594 1.00 61.69 93 VAL A O 1
ATOM 775 N N . GLY A 1 94 ? -5.833 11.563 -4.144 1.00 58.38 94 GLY A N 1
ATOM 776 C CA . GLY A 1 94 ? -5.199 12.341 -5.202 1.00 58.38 94 GLY A CA 1
ATOM 777 C C . GLY A 1 94 ? -5.137 13.799 -4.758 1.00 58.38 94 GLY A C 1
ATOM 778 O O . GLY A 1 94 ? -6.161 14.477 -4.723 1.00 58.38 94 GLY A O 1
ATOM 779 N N . ARG A 1 95 ? -3.957 14.239 -4.332 1.00 48.06 95 ARG A N 1
ATOM 780 C CA . ARG A 1 95 ? -3.600 15.651 -4.247 1.00 48.06 95 ARG A CA 1
ATOM 781 C C . ARG A 1 95 ? -2.609 15.948 -5.350 1.00 48.06 95 ARG A C 1
ATOM 783 O O . ARG A 1 95 ? -1.723 15.088 -5.561 1.00 48.06 95 ARG A O 1
#